Protein AF-A6BG19-F1 (afdb_monomer)

Secondary structure (DSSP, 8-state):
-----------SS-EEEEETTEEEEESSHHHHHHHHH-

Solvent-accessible surface area (backbone atoms only — not comparable to full-atom values): 2659 Å² total; per-residue (Å²): 129,84,78,81,68,77,86,75,74,94,62,100,69,62,28,77,37,80,53,100,91,41,80,44,83,27,86,33,65,65,58,39,50,58,65,76,74,109

Radius of gyration: 11.26 Å; Cα contacts (8 Å, |Δi|>4): 28; chains: 1; bounding box: 26×31×19 Å

Organism: NCBI:txid411462

Nearest PDB structures (foldseek):
  8jvq-assembly1_A-2  TM=4.184E-01  e=4.750E+00  synthetic construct
  2ent-assembly1_A  TM=4.358E-01  e=8.430E+00  Homo sapiens
  8jvr-assem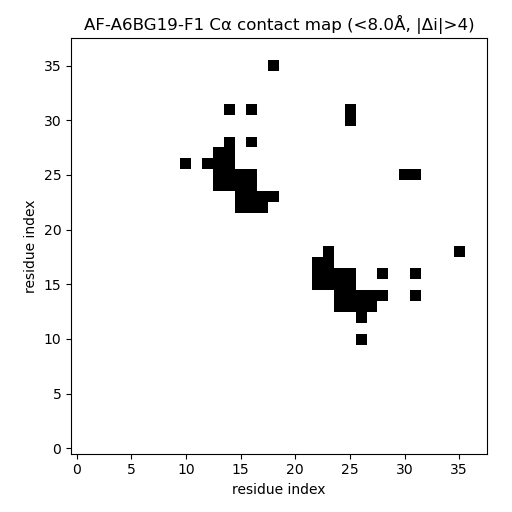bly1_A-2  TM=3.921E-01  e=7.847E+00  synthetic construct

pLDDT: mean 79.26, std 16.51, range [47.62, 94.38]

Foldseek 3Di:
DPPPPPPDDDDPDADFAADPNDTDGDNYPVRNVVVVVD

Sequence (38 aa):
MEELAMKGFNTGDGYMGMVDGEYILFASEADYYDYVND

Mean predicted aligned error: 8.19 Å

Structure (mmCIF, N/CA/C/O backbone):
data_AF-A6BG19-F1
#
_entry.id   AF-A6BG19-F1
#
loop_
_atom_site.group_PDB
_atom_site.id
_atom_site.type_symbol
_atom_site.label_atom_id
_atom_site.label_alt_id
_atom_site.label_comp_id
_atom_site.label_asym_id
_atom_site.label_entity_id
_atom_site.label_seq_id
_atom_site.pdbx_PDB_ins_code
_atom_site.Cartn_x
_atom_site.Cartn_y
_atom_site.Cartn_z
_atom_site.occupancy
_atom_site.B_iso_or_equiv
_atom_site.auth_seq_id
_atom_site.auth_comp_id
_atom_site.auth_asym_id
_atom_site.auth_atom_id
_atom_site.pdbx_PDB_model_num
ATOM 1 N N . MET A 1 1 ? -5.872 -27.145 -0.723 1.00 47.62 1 MET A N 1
ATOM 2 C CA . MET A 1 1 ? -5.835 -25.874 0.021 1.00 47.62 1 MET A CA 1
ATOM 3 C C . MET A 1 1 ? -4.868 -25.032 -0.771 1.00 47.62 1 MET A C 1
ATOM 5 O O . MET A 1 1 ? -3.688 -25.349 -0.763 1.00 47.62 1 MET A O 1
ATOM 9 N N . GLU A 1 2 ? -5.386 -24.181 -1.650 1.00 51.72 2 GLU A N 1
ATOM 10 C CA . GLU A 1 2 ? -4.528 -23.384 -2.524 1.00 51.72 2 GLU A CA 1
ATOM 11 C C . GLU A 1 2 ? -3.783 -22.411 -1.615 1.00 51.72 2 GLU A C 1
ATOM 13 O O . GLU A 1 2 ? -4.390 -21.595 -0.924 1.00 51.72 2 GLU A O 1
ATOM 18 N N . GLU A 1 3 ? -2.481 -22.633 -1.492 1.00 52.69 3 GLU A N 1
ATOM 19 C CA . GLU A 1 3 ? -1.579 -21.769 -0.757 1.00 52.69 3 GLU A CA 1
ATOM 20 C C . GLU A 1 3 ? -1.644 -20.412 -1.461 1.00 52.69 3 GLU A C 1
ATOM 22 O O . GLU A 1 3 ? -1.151 -20.262 -2.579 1.00 52.69 3 GLU A O 1
ATOM 27 N N . LEU A 1 4 ? -2.339 -19.446 -0.853 1.00 5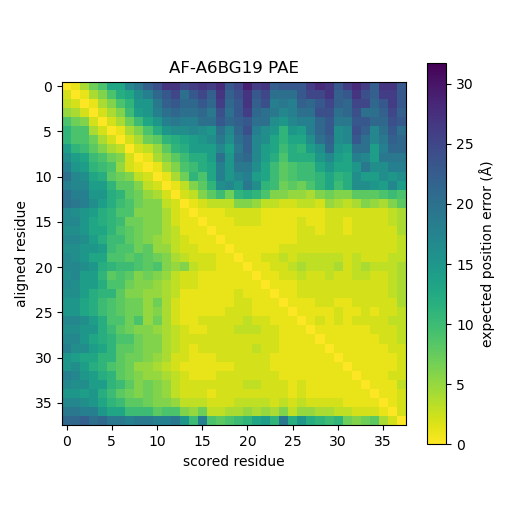3.59 4 LEU A N 1
ATOM 28 C CA . LEU A 1 4 ? -2.319 -18.045 -1.267 1.00 53.59 4 LEU A CA 1
ATOM 29 C C . LEU A 1 4 ? -0.913 -17.507 -0.969 1.00 53.59 4 LEU A C 1
ATOM 31 O O . LEU A 1 4 ? -0.716 -16.712 -0.056 1.00 53.59 4 LEU A O 1
ATOM 35 N N . ALA A 1 5 ? 0.088 -18.001 -1.700 1.00 52.00 5 ALA A N 1
ATOM 36 C CA . ALA A 1 5 ? 1.408 -17.414 -1.738 1.00 52.00 5 ALA A CA 1
ATOM 37 C C . ALA A 1 5 ? 1.191 -15.966 -2.164 1.00 52.00 5 ALA A C 1
ATOM 39 O O . ALA A 1 5 ? 0.757 -15.712 -3.293 1.00 52.00 5 ALA A O 1
ATOM 40 N N . MET A 1 6 ? 1.405 -15.026 -1.241 1.00 59.22 6 MET A N 1
ATOM 41 C CA . MET A 1 6 ? 1.383 -13.612 -1.579 1.00 59.22 6 MET A CA 1
ATOM 42 C C . MET A 1 6 ? 2.280 -13.431 -2.802 1.00 59.22 6 MET A C 1
ATOM 44 O O . MET 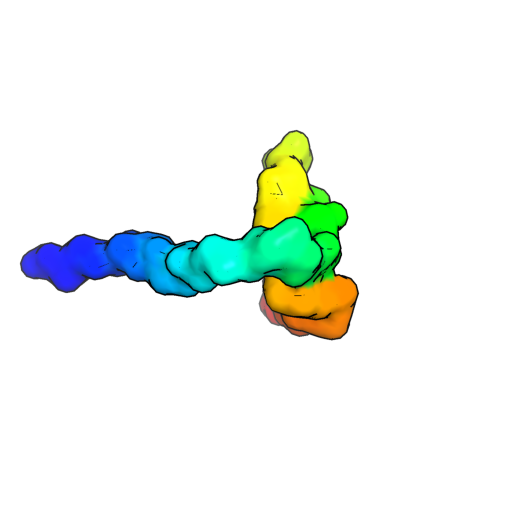A 1 6 ? 3.474 -13.735 -2.754 1.00 59.22 6 MET A O 1
ATOM 48 N N . LYS A 1 7 ? 1.685 -12.995 -3.917 1.00 57.50 7 LYS A N 1
ATOM 49 C CA . LYS A 1 7 ? 2.391 -12.710 -5.169 1.00 57.50 7 LYS A CA 1
ATOM 50 C C . LYS A 1 7 ? 3.156 -11.399 -4.999 1.00 57.50 7 LYS A C 1
ATOM 52 O O . LYS A 1 7 ? 2.835 -10.397 -5.624 1.00 57.50 7 LYS A O 1
ATOM 57 N N . GLY A 1 8 ? 4.120 -11.390 -4.085 1.00 59.12 8 GLY A N 1
ATOM 58 C CA . GLY A 1 8 ? 5.038 -10.278 -3.911 1.00 59.12 8 GLY A CA 1
ATOM 59 C C . GLY A 1 8 ? 6.011 -10.265 -5.080 1.00 59.12 8 GLY A C 1
ATOM 60 O O . GLY A 1 8 ? 6.708 -11.251 -5.327 1.00 59.12 8 GLY A O 1
ATOM 61 N N . PHE A 1 9 ? 6.055 -9.162 -5.818 1.00 58.28 9 PHE A N 1
ATOM 62 C CA . PHE A 1 9 ? 7.089 -8.930 -6.817 1.00 58.28 9 PHE A CA 1
ATOM 63 C C . PHE A 1 9 ? 8.280 -8.262 -6.127 1.00 58.28 9 PHE A C 1
ATOM 65 O O . PHE A 1 9 ? 8.113 -7.268 -5.425 1.00 58.28 9 PHE A O 1
ATOM 72 N N . ASN A 1 10 ? 9.490 -8.792 -6.327 1.00 58.38 10 ASN A N 1
ATOM 73 C CA . ASN A 1 10 ? 10.704 -8.072 -5.945 1.00 58.38 10 ASN A CA 1
ATOM 74 C C . ASN A 1 10 ? 10.862 -6.887 -6.900 1.00 58.38 10 ASN A C 1
ATOM 76 O O . ASN A 1 10 ? 11.244 -7.078 -8.055 1.00 58.38 10 ASN A O 1
ATOM 80 N N . THR A 1 11 ? 10.559 -5.681 -6.431 1.00 60.22 11 THR A N 1
ATOM 81 C CA . THR A 1 11 ? 10.894 -4.446 -7.137 1.00 60.22 11 THR A CA 1
ATOM 82 C C . THR A 1 11 ? 12.064 -3.769 -6.431 1.00 60.22 11 THR A C 1
ATOM 84 O O . THR A 1 11 ? 12.111 -3.735 -5.203 1.00 60.22 11 THR A O 1
ATOM 87 N N . GLY A 1 12 ? 13.044 -3.291 -7.203 1.00 64.38 12 GLY A N 1
ATOM 88 C CA . GLY A 1 12 ? 14.193 -2.556 -6.662 1.00 64.38 12 GLY A CA 1
ATOM 89 C C . GLY A 1 12 ? 13.802 -1.191 -6.095 1.00 64.38 12 GLY A C 1
ATOM 90 O O . GLY A 1 12 ? 14.475 -0.704 -5.196 1.00 64.38 12 GLY A O 1
ATOM 91 N N . ASP A 1 13 ? 12.681 -0.646 -6.583 1.00 74.12 13 ASP A N 1
ATOM 92 C CA . ASP A 1 13 ? 12.100 0.643 -6.221 1.00 74.12 13 ASP A CA 1
ATOM 93 C C . ASP A 1 13 ? 10.562 0.527 -6.215 1.00 74.12 13 ASP A C 1
ATOM 95 O O . ASP A 1 13 ? 9.984 -0.160 -7.060 1.00 74.12 13 ASP A O 1
ATOM 99 N N . GLY A 1 14 ? 9.883 1.183 -5.277 1.00 83.62 14 GLY A N 1
ATOM 100 C CA . GLY A 1 14 ? 8.421 1.173 -5.159 1.00 83.62 14 GLY A CA 1
ATOM 101 C C . GLY A 1 14 ? 7.937 2.151 -4.088 1.00 83.62 14 GLY A C 1
ATOM 102 O O . GLY A 1 14 ? 8.737 2.888 -3.507 1.00 83.62 14 GLY A O 1
ATOM 103 N N . TYR A 1 15 ? 6.631 2.179 -3.830 1.00 90.19 15 TYR A N 1
ATOM 104 C CA . TYR A 1 15 ? 6.038 3.056 -2.818 1.00 90.19 15 TYR A CA 1
ATOM 105 C C . TYR A 1 15 ? 5.796 2.289 -1.517 1.00 90.19 15 TYR A C 1
ATOM 107 O O . TYR A 1 15 ? 5.098 1.278 -1.516 1.0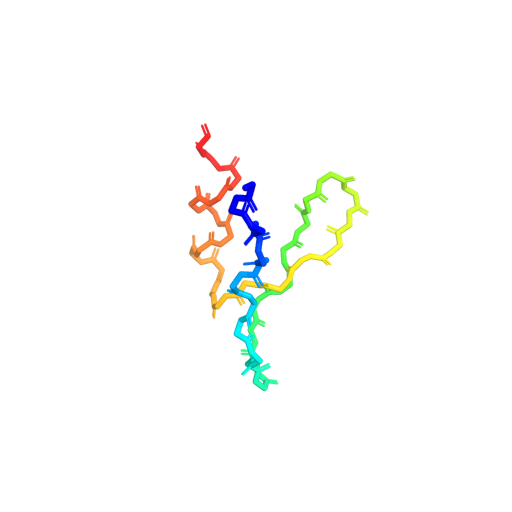0 90.19 15 TYR A O 1
ATOM 115 N N . MET A 1 16 ? 6.352 2.765 -0.402 1.00 91.75 16 MET A N 1
ATOM 116 C CA . MET A 1 16 ? 6.068 2.192 0.918 1.00 91.75 16 MET A CA 1
ATOM 117 C C . MET A 1 16 ? 4.798 2.811 1.503 1.00 91.75 16 MET A C 1
ATOM 119 O O . MET A 1 16 ? 4.842 3.900 2.074 1.00 91.75 16 MET A O 1
ATOM 123 N N . GLY A 1 17 ? 3.678 2.104 1.368 1.00 92.62 17 GLY A N 1
ATOM 124 C CA . GLY A 1 17 ? 2.382 2.486 1.931 1.00 92.62 17 GLY A CA 1
ATOM 125 C C . GLY A 1 17 ? 2.203 1.986 3.365 1.00 92.62 17 GLY A C 1
ATOM 126 O O . GLY A 1 17 ? 2.792 0.978 3.745 1.00 92.62 17 GLY A O 1
ATOM 127 N N . MET A 1 18 ? 1.397 2.684 4.168 1.00 93.88 18 MET A N 1
ATOM 128 C CA . MET A 1 18 ? 1.077 2.298 5.550 1.00 93.88 18 MET A CA 1
ATOM 129 C C . MET A 1 18 ? -0.266 1.567 5.590 1.00 93.88 18 MET A C 1
ATOM 131 O O . MET A 1 18 ? -1.288 2.146 5.231 1.00 93.88 18 MET A O 1
ATOM 135 N N . VAL A 1 19 ? -0.282 0.329 6.072 1.00 93.62 19 VAL A N 1
ATO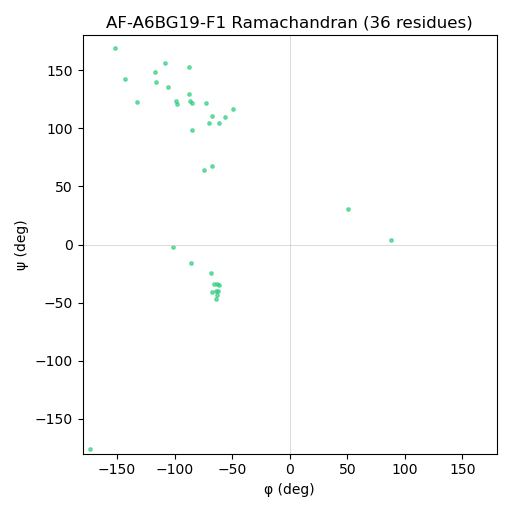M 136 C CA . VAL A 1 19 ? -1.491 -0.495 6.209 1.00 93.62 19 VAL A CA 1
ATOM 137 C C . VAL A 1 19 ? -1.490 -1.100 7.606 1.00 93.62 19 VAL A C 1
ATOM 139 O O . VAL A 1 19 ? -0.522 -1.741 7.998 1.00 93.62 19 VAL A O 1
ATOM 142 N N . ASP A 1 20 ? -2.546 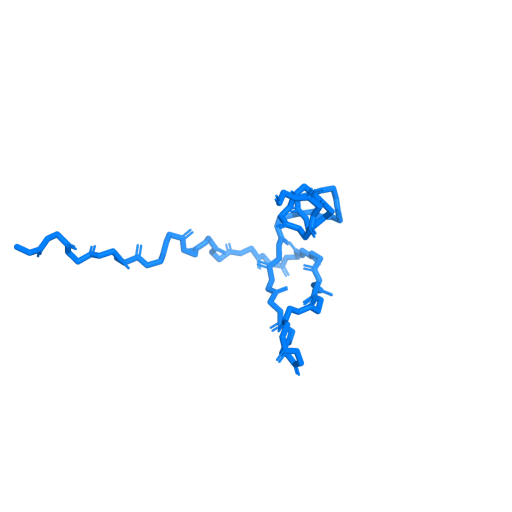-0.853 8.383 1.00 92.62 20 ASP A N 1
ATOM 143 C CA . ASP A 1 20 ? -2.723 -1.397 9.741 1.00 92.62 20 ASP A CA 1
ATOM 144 C C . ASP A 1 20 ? -1.525 -1.201 10.698 1.00 92.62 20 ASP A C 1
ATOM 146 O O . ASP A 1 20 ? -1.298 -1.982 11.620 1.00 92.62 20 ASP A O 1
ATOM 150 N N . GLY A 1 21 ? -0.769 -0.113 10.519 1.00 93.50 21 GLY A N 1
ATOM 151 C CA . GLY A 1 21 ? 0.396 0.216 11.348 1.00 93.50 21 GLY A CA 1
ATOM 152 C C . GLY A 1 21 ? 1.718 -0.400 10.879 1.00 93.50 21 GLY A C 1
ATOM 153 O O . GLY A 1 21 ? 2.739 -0.193 11.536 1.00 93.50 21 GLY A O 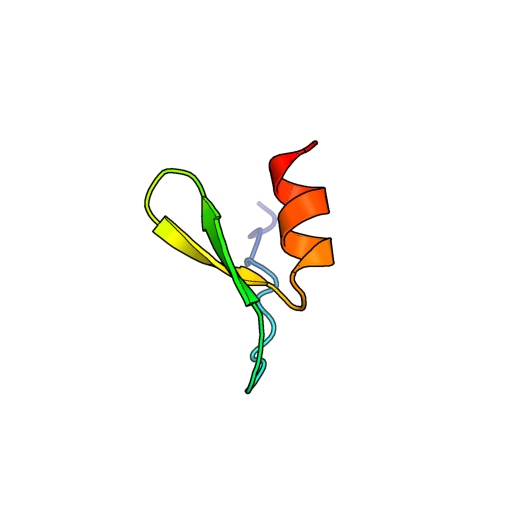1
ATOM 154 N N . GLU A 1 22 ? 1.725 -1.096 9.741 1.00 92.19 22 GLU A N 1
ATOM 155 C CA . GLU A 1 22 ? 2.920 -1.649 9.103 1.00 92.19 22 GLU A CA 1
ATOM 156 C C . GLU A 1 22 ? 3.163 -1.030 7.718 1.00 92.19 22 GLU A C 1
ATOM 158 O O . GLU A 1 22 ? 2.235 -0.654 7.000 1.00 92.19 22 GLU A O 1
ATOM 163 N N . TYR A 1 23 ? 4.435 -0.922 7.323 1.00 90.69 23 TYR A N 1
ATOM 164 C CA . TYR A 1 23 ? 4.796 -0.475 5.978 1.00 90.69 23 TYR A CA 1
ATOM 165 C C . TYR A 1 23 ? 4.812 -1.655 5.000 1.00 90.69 23 TYR A C 1
ATOM 167 O O . TYR A 1 23 ? 5.574 -2.605 5.183 1.00 90.69 23 T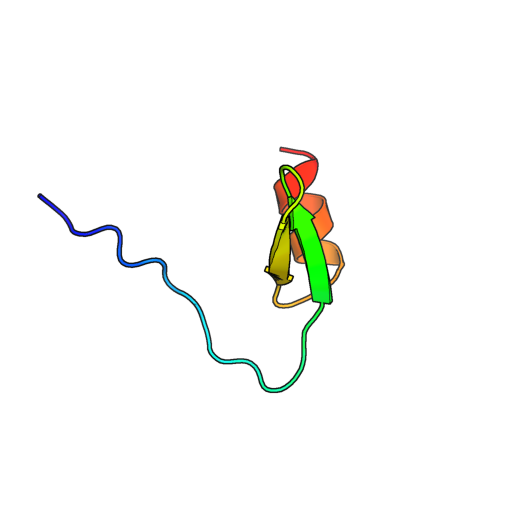YR A O 1
ATOM 175 N N . ILE A 1 24 ? 4.031 -1.552 3.923 1.00 91.00 24 ILE A N 1
ATOM 176 C CA . ILE A 1 24 ? 3.917 -2.536 2.839 1.00 91.00 24 ILE A CA 1
ATOM 177 C C . ILE A 1 24 ? 4.413 -1.916 1.527 1.00 91.00 24 ILE A C 1
ATOM 179 O O . ILE A 1 24 ? 4.176 -0.740 1.250 1.00 91.00 24 ILE A O 1
ATOM 183 N N . LEU A 1 25 ? 5.143 -2.699 0.729 1.00 89.00 25 LEU A N 1
ATOM 184 C CA . LEU A 1 25 ? 5.694 -2.258 -0.551 1.00 89.00 25 LEU A CA 1
ATOM 185 C C . LEU A 1 25 ? 4.658 -2.417 -1.668 1.00 89.00 25 LEU A C 1
ATOM 187 O O . LEU A 1 25 ? 4.210 -3.528 -1.951 1.00 89.00 25 LEU A O 1
ATOM 191 N N . PHE A 1 26 ? 4.342 -1.311 -2.331 1.00 88.50 26 PHE A N 1
ATOM 192 C CA . PHE A 1 26 ? 3.485 -1.237 -3.509 1.00 88.50 26 PHE A CA 1
ATOM 193 C C . PHE A 1 26 ? 4.308 -0.927 -4.760 1.00 88.50 26 PHE A C 1
ATOM 195 O O . PHE A 1 26 ? 5.391 -0.338 -4.687 1.00 88.50 26 PHE A O 1
ATOM 202 N N . ALA A 1 27 ? 3.776 -1.299 -5.926 1.00 89.06 27 ALA A N 1
ATOM 203 C CA . ALA A 1 27 ? 4.397 -0.978 -7.210 1.00 89.06 27 ALA A CA 1
ATOM 204 C C . ALA A 1 27 ? 4.403 0.540 -7.482 1.00 89.06 27 ALA A C 1
ATOM 206 O O . ALA A 1 27 ? 5.371 1.057 -8.040 1.00 89.06 27 ALA A O 1
ATOM 207 N N . SER A 1 28 ? 3.375 1.266 -7.033 1.00 90.06 28 SER A N 1
ATOM 208 C CA . SER A 1 28 ? 3.281 2.726 -7.104 1.00 90.06 28 SER A CA 1
ATOM 209 C C . SER A 1 28 ? 2.413 3.311 -5.981 1.00 90.06 28 SER A C 1
ATOM 211 O O . SER A 1 28 ? 1.712 2.587 -5.277 1.00 90.06 28 SER A O 1
ATOM 213 N N . GLU A 1 29 ? 2.444 4.638 -5.814 1.00 92.94 29 GLU A N 1
ATOM 214 C CA . GLU A 1 29 ? 1.551 5.356 -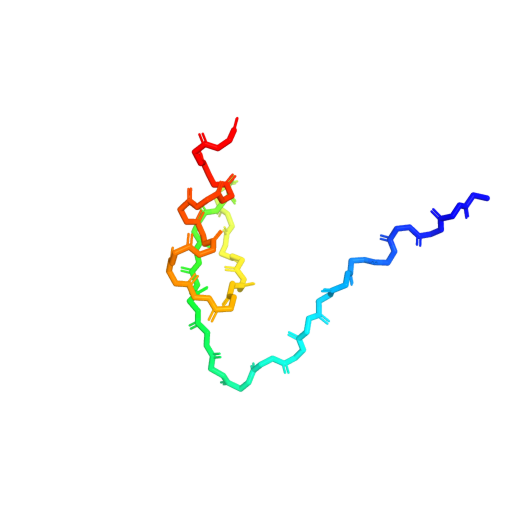4.889 1.00 92.94 29 GLU A CA 1
ATOM 215 C C . GLU A 1 29 ? 0.068 5.180 -5.263 1.00 92.94 29 GLU A C 1
ATOM 217 O O . GLU A 1 29 ? -0.781 5.075 -4.381 1.00 92.94 29 GLU A O 1
ATOM 222 N N . ALA A 1 30 ? -0.246 5.093 -6.561 1.00 94.19 30 ALA A N 1
ATOM 223 C CA . ALA A 1 30 ? -1.608 4.852 -7.032 1.00 94.19 30 ALA A CA 1
ATOM 224 C C . ALA A 1 30 ? -2.124 3.479 -6.577 1.00 94.19 30 ALA A C 1
ATOM 226 O O . ALA A 1 30 ? -3.223 3.403 -6.042 1.00 94.19 30 ALA A O 1
ATOM 227 N N . ASP A 1 31 ? -1.298 2.431 -6.679 1.00 91.19 31 ASP A N 1
ATOM 228 C CA . ASP A 1 31 ? -1.672 1.083 -6.225 1.00 91.19 31 ASP A CA 1
ATOM 229 C C . ASP A 1 31 ? -1.924 1.033 -4.708 1.00 91.19 31 ASP A C 1
ATOM 231 O O . ASP A 1 31 ? -2.788 0.291 -4.243 1.00 91.19 31 ASP A O 1
ATOM 235 N N . TYR A 1 32 ? -1.185 1.829 -3.925 1.00 92.81 32 TYR A N 1
ATOM 236 C CA . TYR A 1 32 ? -1.460 1.990 -2.496 1.00 92.81 32 TYR A CA 1
ATOM 237 C C . TYR A 1 32 ? -2.823 2.646 -2.259 1.00 92.81 32 TYR A C 1
ATOM 239 O O . TYR A 1 32 ? -3.599 2.153 -1.443 1.00 92.81 32 TYR A O 1
ATOM 247 N N . TYR A 1 33 ? -3.127 3.736 -2.969 1.00 94.31 33 TYR A N 1
ATOM 248 C CA . TYR A 1 33 ? -4.414 4.416 -2.837 1.00 94.31 33 TYR A CA 1
ATOM 249 C C . TYR A 1 33 ? -5.589 3.549 -3.275 1.00 94.31 33 TYR A C 1
ATOM 251 O O . TYR A 1 33 ? -6.614 3.565 -2.598 1.00 94.31 33 TYR A O 1
ATOM 259 N N . ASP A 1 34 ? -5.444 2.787 -4.354 1.00 94.38 34 ASP A N 1
ATOM 260 C CA . ASP A 1 34 ? -6.465 1.838 -4.792 1.00 94.38 34 ASP A CA 1
ATOM 261 C C . ASP A 1 34 ? -6.694 0.763 -3.717 1.00 94.38 34 ASP A C 1
ATOM 263 O O . ASP A 1 34 ? -7.835 0.440 -3.408 1.00 94.38 34 ASP A O 1
ATOM 267 N N . TYR A 1 35 ? -5.629 0.279 -3.065 1.00 90.81 35 TYR A N 1
ATOM 268 C CA . TYR A 1 35 ? -5.727 -0.716 -1.991 1.00 90.81 35 TYR A CA 1
ATOM 269 C C . TYR A 1 35 ? -6.407 -0.199 -0.711 1.00 90.81 35 TYR A C 1
ATOM 271 O O . TYR A 1 35 ? -7.158 -0.942 -0.089 1.00 90.81 35 TYR A O 1
ATOM 279 N N . VAL A 1 36 ? -6.126 1.036 -0.268 1.00 91.25 36 VAL A N 1
ATOM 280 C CA . VAL A 1 36 ? -6.681 1.568 1.001 1.00 91.25 36 VAL A CA 1
ATOM 281 C C . VAL A 1 36 ? -8.064 2.202 0.869 1.00 91.25 36 VAL A C 1
ATOM 283 O O . VAL A 1 36 ? -8.692 2.479 1.890 1.00 91.25 36 VAL A O 1
ATOM 286 N N . ASN A 1 37 ? -8.501 2.511 -0.353 1.00 88.12 37 ASN A N 1
ATOM 287 C CA . ASN A 1 37 ? -9.794 3.152 -0.601 1.00 88.12 37 ASN A CA 1
ATOM 288 C C . ASN A 1 37 ? -10.887 2.179 -1.089 1.00 88.12 37 ASN A C 1
ATOM 290 O O . ASN A 1 37 ? -12.018 2.634 -1.277 1.00 88.12 37 ASN A O 1
ATOM 294 N N . ASP A 1 38 ? -10.566 0.896 -1.278 1.00 70.56 38 ASP A N 1
ATOM 295 C CA . ASP A 1 38 ? -11.532 -0.209 -1.442 1.00 70.56 38 ASP A CA 1
ATOM 296 C C . ASP A 1 38 ? -12.085 -0.680 -0.079 1.00 70.56 38 ASP A C 1
ATOM 298 O O . ASP A 1 38 ? -13.314 -0.925 0.013 1.00 70.56 38 ASP A O 1
#